Protein AF-A0A843GWE0-F1 (afdb_monomer)

Structure (mmCIF, N/CA/C/O backbone):
data_AF-A0A843GWE0-F1
#
_entry.id   AF-A0A843GWE0-F1
#
loop_
_atom_site.group_PDB
_atom_site.id
_atom_site.type_symbol
_atom_site.label_atom_id
_atom_site.label_alt_id
_atom_site.label_comp_id
_atom_site.label_asym_id
_atom_site.label_entity_id
_atom_site.label_seq_id
_atom_site.pdbx_PDB_ins_code
_atom_site.Cartn_x
_atom_site.Cartn_y
_atom_site.Cartn_z
_atom_site.occupancy
_atom_site.B_iso_or_equiv
_atom_site.auth_seq_id
_atom_site.auth_comp_id
_atom_site.auth_asym_id
_atom_site.auth_atom_id
_atom_site.pdbx_PDB_model_num
ATOM 1 N N . MET A 1 1 ? -10.998 24.737 79.447 1.00 37.94 1 MET A N 1
ATOM 2 C CA . MET A 1 1 ? -11.574 25.579 78.377 1.00 37.94 1 MET A CA 1
ATOM 3 C C . MET A 1 1 ? -10.414 26.400 77.833 1.00 37.94 1 MET A C 1
ATOM 5 O O . MET A 1 1 ? -9.914 27.236 78.569 1.00 37.94 1 MET A O 1
ATOM 9 N N . ALA A 1 2 ? -9.701 25.815 76.865 1.00 38.97 2 ALA A N 1
ATOM 10 C CA . ALA A 1 2 ? -9.775 26.125 75.422 1.00 38.97 2 ALA A CA 1
ATOM 11 C C . ALA A 1 2 ? -8.934 27.386 75.132 1.00 38.97 2 ALA A C 1
ATOM 13 O O . ALA A 1 2 ? -9.334 28.477 75.513 1.00 38.97 2 ALA A O 1
ATOM 14 N N . GLU A 1 3 ? -7.631 27.245 74.868 1.00 42.44 3 GLU A N 1
ATOM 15 C CA . GLU A 1 3 ? -6.994 26.995 73.554 1.00 42.44 3 GLU A CA 1
ATOM 16 C C . GLU A 1 3 ? -7.332 28.050 72.496 1.00 42.44 3 GLU A C 1
ATOM 18 O O . GLU A 1 3 ? -8.392 28.006 71.889 1.00 42.44 3 GLU A O 1
ATOM 23 N N . GLU A 1 4 ? -6.369 28.934 72.230 1.00 41.94 4 GLU A N 1
ATOM 24 C CA . GLU A 1 4 ? -6.197 29.570 70.925 1.00 41.94 4 GLU A CA 1
ATOM 25 C C . GLU A 1 4 ? -4.699 29.857 70.723 1.00 41.94 4 GLU A C 1
ATOM 27 O O . GLU A 1 4 ? -4.125 30.788 71.290 1.00 41.94 4 GLU A O 1
ATOM 32 N N . LYS A 1 5 ? -4.031 29.000 69.945 1.00 44.69 5 LYS A N 1
ATOM 33 C CA . LYS A 1 5 ? -2.761 29.319 69.287 1.00 44.69 5 LYS A CA 1
ATOM 34 C C . LYS A 1 5 ? -2.986 29.203 67.787 1.00 44.69 5 LYS A C 1
ATOM 36 O O . LYS A 1 5 ? -3.257 28.127 67.269 1.00 44.69 5 LYS A O 1
ATOM 41 N N . LEU A 1 6 ? -2.873 30.350 67.134 1.00 42.69 6 LEU A N 1
ATOM 42 C CA . LEU A 1 6 ? -2.847 30.548 65.695 1.00 42.69 6 LEU A CA 1
ATOM 43 C C . LEU A 1 6 ? -1.594 29.857 65.119 1.00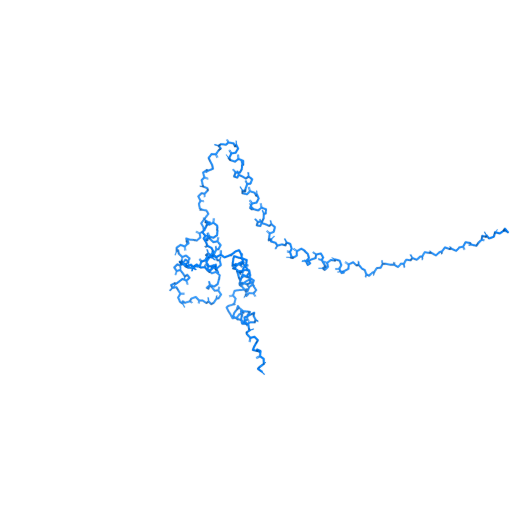 42.69 6 LEU A C 1
ATOM 45 O O . LEU A 1 6 ? -0.482 30.243 65.477 1.00 42.69 6 LEU A O 1
ATOM 49 N N . ASN A 1 7 ? -1.750 28.861 64.243 1.00 35.78 7 ASN A N 1
ATOM 50 C CA . ASN A 1 7 ? -0.673 28.410 63.358 1.00 35.78 7 ASN A CA 1
ATOM 51 C C . ASN A 1 7 ? -1.190 28.404 61.918 1.00 35.78 7 ASN A C 1
ATOM 53 O O . ASN A 1 7 ? -2.161 27.724 61.594 1.00 35.78 7 ASN A O 1
ATOM 57 N N . ASN A 1 8 ? -0.557 29.230 61.093 1.00 45.34 8 ASN A N 1
ATOM 58 C CA . ASN A 1 8 ? -0.835 29.407 59.680 1.00 45.34 8 ASN A CA 1
ATOM 59 C C . ASN A 1 8 ? 0.239 28.626 58.916 1.00 45.34 8 ASN A C 1
ATOM 61 O O . ASN A 1 8 ? 1.355 29.115 58.762 1.00 45.34 8 ASN A O 1
ATOM 65 N N . GLU A 1 9 ? -0.083 27.415 58.472 1.00 40.09 9 GLU A N 1
ATOM 66 C CA . GLU A 1 9 ? 0.765 26.634 57.570 1.00 40.09 9 GLU A CA 1
ATOM 67 C C . GLU A 1 9 ? 0.143 26.655 56.172 1.00 40.09 9 GLU A C 1
ATOM 69 O O . GLU A 1 9 ? -0.818 25.949 55.877 1.00 40.09 9 GLU A O 1
ATOM 74 N N . GLN A 1 10 ? 0.696 27.508 55.305 1.00 38.59 10 GLN A N 1
ATOM 75 C CA . GLN A 1 10 ? 0.576 27.355 53.860 1.00 38.59 10 GLN A CA 1
ATOM 76 C C . GLN A 1 10 ? 1.543 26.255 53.421 1.00 38.59 10 GLN A C 1
ATOM 78 O O . GLN A 1 10 ? 2.754 26.467 53.379 1.00 38.59 10 GLN A O 1
ATOM 83 N N . THR A 1 11 ? 1.009 25.096 53.059 1.00 34.28 11 THR A N 1
ATOM 84 C CA . THR A 1 11 ? 1.712 24.119 52.231 1.00 34.28 11 THR A CA 1
ATOM 85 C C . THR A 1 11 ? 1.524 24.510 50.765 1.00 34.28 11 THR A C 1
ATOM 87 O O . THR A 1 11 ? 0.425 24.454 50.216 1.00 34.28 11 THR A O 1
ATOM 90 N N . VAL A 1 12 ? 2.605 24.963 50.130 1.00 40.38 12 VAL A N 1
ATOM 91 C CA . VAL A 1 12 ? 2.716 25.057 48.671 1.00 40.38 12 VAL A CA 1
ATOM 92 C C . VAL A 1 12 ? 3.615 23.912 48.249 1.00 40.38 12 VAL A C 1
ATOM 94 O O . VAL A 1 12 ? 4.826 23.983 48.428 1.00 40.38 12 VAL A O 1
ATOM 97 N N . ASP A 1 13 ? 3.012 22.859 47.716 1.00 41.34 13 ASP A N 1
ATOM 98 C CA . ASP A 1 13 ? 3.728 21.800 47.019 1.00 41.34 13 ASP A CA 1
ATOM 99 C C . ASP A 1 13 ? 2.834 21.341 45.866 1.00 41.34 13 ASP A C 1
ATOM 101 O O . ASP A 1 13 ? 1.742 20.829 46.106 1.00 41.34 13 ASP A O 1
ATOM 105 N N . ASN A 1 14 ? 3.222 21.677 44.631 1.00 40.72 14 ASN A N 1
ATOM 106 C CA . ASN A 1 14 ? 2.756 21.055 43.386 1.00 40.72 14 ASN A CA 1
ATOM 107 C C . ASN A 1 14 ? 3.352 21.782 42.176 1.00 40.72 14 ASN A C 1
ATOM 109 O O . ASN A 1 14 ? 2.785 22.741 41.650 1.00 40.72 14 ASN A O 1
ATOM 113 N N . SER A 1 15 ? 4.488 21.295 41.692 1.00 44.41 15 SER A N 1
ATOM 114 C CA . SER A 1 15 ? 4.978 21.635 40.354 1.00 44.41 15 SER A CA 1
ATOM 115 C C . SER A 1 15 ? 5.912 20.550 39.831 1.00 44.41 15 SER A C 1
ATOM 117 O O . SER A 1 15 ? 7.098 20.768 39.592 1.00 44.41 15 SER A O 1
ATOM 119 N N . THR A 1 16 ? 5.384 19.338 39.652 1.00 44.84 16 THR A N 1
ATOM 120 C CA . THR A 1 16 ? 6.067 18.298 38.863 1.00 44.84 16 THR A CA 1
ATOM 121 C C . THR A 1 16 ? 5.088 17.266 38.302 1.00 44.84 16 THR A C 1
ATOM 123 O O . THR A 1 16 ? 5.335 16.075 38.394 1.00 44.84 16 THR A O 1
ATOM 126 N N . ASP A 1 17 ? 3.962 17.698 37.724 1.00 47.03 17 ASP A N 1
ATOM 127 C CA . ASP A 1 17 ? 3.018 16.740 37.119 1.00 47.03 17 ASP A CA 1
ATOM 128 C C . ASP A 1 17 ? 2.207 17.330 35.958 1.00 47.03 17 ASP A C 1
ATOM 130 O O . ASP A 1 17 ? 0.986 17.282 35.911 1.00 47.03 17 ASP A O 1
ATOM 134 N N . THR A 1 18 ? 2.886 18.005 35.030 1.00 49.66 18 THR A N 1
ATOM 135 C CA . THR A 1 18 ? 2.233 18.531 33.813 1.00 49.66 18 THR A CA 1
ATOM 136 C C . THR A 1 18 ? 2.894 18.013 32.540 1.00 49.66 18 THR A C 1
ATOM 138 O O . THR A 1 18 ? 2.261 17.981 31.496 1.00 49.66 18 THR A O 1
ATOM 141 N N . SER A 1 19 ? 4.154 17.563 32.591 1.00 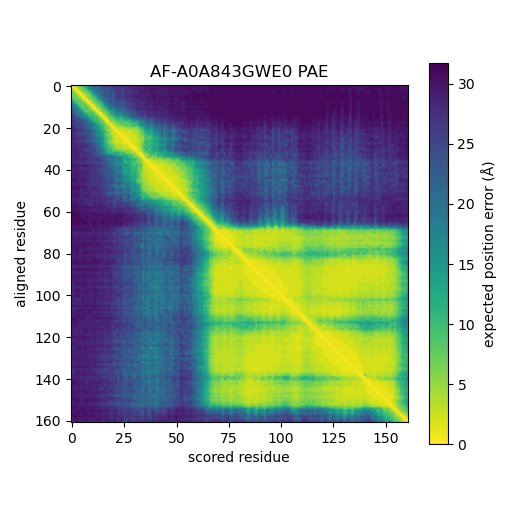47.22 19 SER A N 1
ATOM 142 C CA . SER A 1 19 ? 4.866 17.063 31.405 1.00 47.22 19 SER A CA 1
ATOM 143 C C . SER A 1 19 ? 4.458 15.645 30.997 1.00 47.22 19 SER A C 1
ATOM 145 O O . SER A 1 19 ? 4.482 15.338 29.807 1.00 47.22 19 SER A O 1
ATOM 147 N N . LEU A 1 20 ? 4.065 14.796 31.953 1.00 52.84 20 LEU A N 1
ATOM 148 C CA . LEU A 1 20 ? 3.590 13.434 31.688 1.00 52.84 20 LEU A CA 1
ATOM 149 C C . LEU A 1 20 ? 2.230 13.441 30.975 1.00 52.84 20 LEU A C 1
ATOM 151 O O . LEU A 1 20 ? 2.041 12.700 30.012 1.00 52.84 20 LEU A O 1
ATOM 155 N N . ASP A 1 21 ? 1.353 14.367 31.356 1.00 54.56 21 ASP A N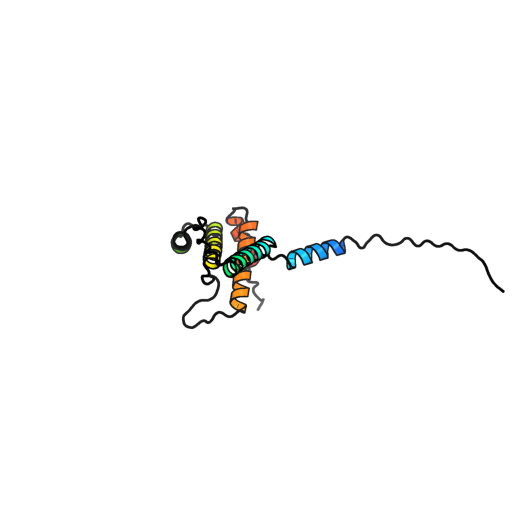 1
ATOM 156 C CA . ASP A 1 21 ? -0.002 14.509 30.813 1.00 54.56 21 ASP A CA 1
ATOM 157 C C . ASP A 1 21 ? 0.008 14.926 29.325 1.00 54.56 21 ASP A C 1
ATOM 159 O O . ASP A 1 21 ? -0.719 14.384 28.493 1.00 54.56 21 ASP A O 1
ATOM 163 N N . TYR A 1 22 ? 0.932 15.812 28.924 1.00 60.22 22 TYR A N 1
ATOM 164 C CA . TYR A 1 22 ? 1.091 16.181 27.509 1.00 60.22 22 TYR A CA 1
ATOM 165 C C . TYR A 1 22 ? 1.622 15.034 26.644 1.00 60.22 22 TYR A C 1
ATOM 167 O O . TYR A 1 22 ? 1.263 14.930 25.470 1.00 60.22 22 TYR A O 1
ATOM 175 N N . ILE A 1 23 ? 2.476 14.168 27.194 1.00 65.12 23 ILE A N 1
ATOM 176 C CA . ILE A 1 23 ? 3.018 13.020 26.457 1.00 65.12 23 ILE A CA 1
ATOM 177 C C . ILE A 1 23 ? 1.915 11.980 26.230 1.00 65.12 23 ILE A C 1
ATOM 179 O O . ILE A 1 23 ? 1.796 11.448 25.123 1.00 65.12 23 ILE A O 1
ATOM 183 N N . GLU A 1 24 ? 1.071 11.736 27.231 1.00 66.12 24 GLU A N 1
ATOM 184 C CA . GLU A 1 24 ? -0.103 10.866 27.103 1.00 66.12 24 GLU A CA 1
ATOM 185 C C . GLU A 1 24 ? -1.166 11.462 26.167 1.00 66.12 24 GLU A C 1
ATOM 187 O O . GLU A 1 24 ? -1.727 10.742 25.336 1.00 66.12 24 GLU A O 1
ATOM 192 N N . ALA A 1 25 ? -1.360 12.784 26.183 1.00 59.41 25 ALA A N 1
ATOM 193 C CA . ALA A 1 25 ? -2.222 13.493 25.235 1.00 59.41 25 ALA A CA 1
ATOM 194 C C . ALA A 1 25 ? -1.721 13.385 23.780 1.00 59.41 25 ALA A C 1
ATOM 196 O O . ALA A 1 25 ? -2.501 13.158 22.858 1.00 59.41 25 ALA A O 1
ATOM 197 N N . ILE A 1 26 ? -0.408 13.491 23.543 1.00 59.59 26 ILE A N 1
ATOM 198 C CA . ILE A 1 26 ? 0.179 13.317 22.202 1.00 59.59 26 ILE A CA 1
ATOM 199 C C . ILE A 1 26 ? 0.041 11.864 21.727 1.00 59.59 26 ILE A C 1
ATOM 201 O O . ILE A 1 26 ? -0.176 11.615 20.539 1.00 59.59 26 ILE A O 1
ATOM 205 N N . LYS A 1 27 ? 0.150 10.895 22.640 1.00 59.44 27 LYS A N 1
ATOM 206 C CA . LYS A 1 27 ? 0.026 9.467 22.326 1.00 59.44 27 LYS A CA 1
ATOM 207 C C . LYS A 1 27 ? -1.417 9.085 21.988 1.00 59.44 27 LYS A C 1
ATOM 209 O O . LYS A 1 27 ? -1.650 8.442 20.969 1.00 59.44 27 LYS A O 1
ATOM 214 N N . THR A 1 28 ? -2.379 9.590 22.757 1.00 60.97 28 THR A N 1
ATOM 215 C CA . THR A 1 28 ? -3.816 9.434 22.479 1.00 60.97 28 THR A CA 1
ATOM 216 C C . THR A 1 28 ? -4.243 10.160 21.203 1.00 60.97 28 THR A C 1
ATOM 218 O O . THR A 1 28 ? -5.035 9.616 20.433 1.00 60.97 28 THR A O 1
ATOM 221 N N . LEU A 1 29 ? -3.668 11.331 20.901 1.00 56.69 29 LEU A N 1
ATOM 222 C CA . LEU A 1 29 ? -3.847 12.002 19.608 1.00 56.69 29 LEU A CA 1
ATOM 223 C C . LEU A 1 29 ? -3.315 11.146 18.453 1.00 56.69 29 LEU A C 1
ATOM 225 O O . LEU A 1 29 ? -4.031 10.943 17.478 1.00 56.69 29 LEU A O 1
ATOM 229 N N . LYS A 1 30 ? -2.106 10.582 18.553 1.00 57.12 30 LYS A N 1
ATOM 230 C CA . LYS A 1 30 ? -1.551 9.699 17.509 1.00 57.12 30 LYS A CA 1
ATOM 231 C C . LYS A 1 30 ? -2.372 8.422 17.302 1.00 57.12 30 LYS A C 1
ATOM 233 O O . LYS A 1 30 ? -2.537 8.000 16.165 1.00 57.12 30 LYS A O 1
ATOM 238 N N . GLU A 1 31 ? -2.912 7.834 18.367 1.00 55.31 31 GLU A N 1
ATOM 239 C CA . GLU A 1 31 ? -3.708 6.597 18.311 1.00 55.31 31 GLU A CA 1
ATOM 240 C C . GLU A 1 31 ? -5.147 6.815 17.801 1.00 55.31 31 GLU A C 1
ATOM 242 O O . GLU A 1 31 ? -5.750 5.892 17.258 1.00 55.31 31 GLU A O 1
ATOM 247 N N . THR A 1 32 ? -5.694 8.032 17.920 1.00 55.69 32 THR A N 1
ATOM 248 C CA . THR A 1 32 ? -7.025 8.399 17.387 1.00 55.69 32 THR A CA 1
ATOM 249 C C . THR A 1 32 ? -6.982 9.065 16.011 1.00 55.69 32 THR A C 1
ATOM 251 O O . THR A 1 32 ? -8.029 9.278 15.396 1.00 55.69 32 THR A O 1
ATOM 254 N N . THR A 1 33 ? -5.789 9.366 15.493 1.00 49.31 33 THR A N 1
ATOM 255 C CA . THR A 1 33 ? -5.616 9.990 14.178 1.00 49.31 33 THR A CA 1
ATOM 256 C C . THR A 1 33 ? -5.587 8.922 13.085 1.00 49.31 33 THR A C 1
ATOM 258 O O . THR A 1 33 ? -4.551 8.616 12.507 1.00 49.31 33 THR A O 1
ATOM 261 N N . VAL A 1 34 ? -6.762 8.412 12.717 1.00 52.59 34 VAL A N 1
ATOM 262 C CA . VAL A 1 34 ? -7.051 8.381 11.275 1.00 52.59 34 VAL A CA 1
ATOM 263 C C . VAL A 1 34 ? -7.045 9.849 10.872 1.00 52.59 34 VAL A C 1
ATOM 265 O O . VAL A 1 34 ? -7.698 10.628 11.569 1.00 52.59 34 VAL A O 1
ATOM 268 N N . GLU A 1 35 ? -6.265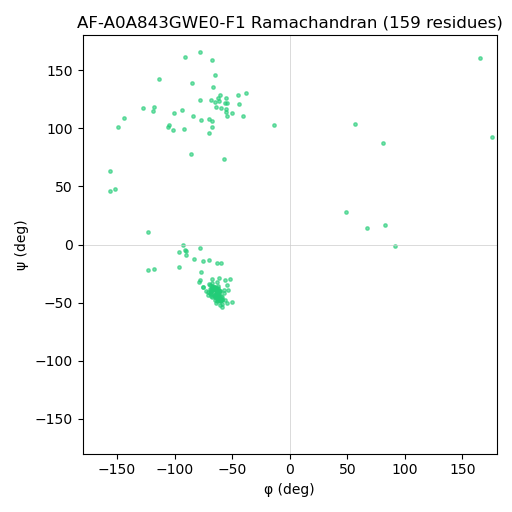 10.256 9.861 1.00 59.56 35 GLU A N 1
ATOM 269 C CA . GLU A 1 35 ? -6.158 11.666 9.463 1.00 59.56 35 GLU A CA 1
ATOM 270 C C . GLU A 1 35 ? -7.541 12.314 9.520 1.00 59.56 35 GLU A C 1
ATOM 272 O O . GLU A 1 35 ? -8.429 11.974 8.741 1.00 59.56 35 GLU A O 1
ATOM 277 N N . LYS A 1 36 ? -7.755 13.218 10.480 1.00 56.44 36 LYS A N 1
ATOM 278 C CA . LYS A 1 36 ? -9.059 13.855 10.704 1.00 56.44 36 LYS A CA 1
ATOM 279 C C . LYS A 1 36 ? -9.615 14.455 9.403 1.00 56.44 36 LYS A C 1
ATOM 281 O O . LYS A 1 36 ? -10.817 14.427 9.167 1.00 56.44 36 LYS A O 1
ATOM 286 N N . SER A 1 37 ? -8.702 14.870 8.522 1.00 58.34 37 SER A N 1
ATOM 287 C CA . SER A 1 37 ? -8.927 15.245 7.125 1.00 58.34 37 SER A CA 1
ATOM 288 C C . SER A 1 37 ? -9.719 14.209 6.309 1.00 58.34 37 SER A C 1
ATOM 290 O O . SER A 1 37 ? -10.711 14.560 5.670 1.00 58.34 37 SER A O 1
ATOM 292 N N . ALA A 1 38 ? -9.341 12.928 6.349 1.00 54.19 38 ALA A N 1
ATOM 293 C CA . ALA A 1 38 ? -10.008 11.854 5.616 1.00 54.19 38 ALA A CA 1
ATOM 294 C C . ALA A 1 38 ? -11.423 11.581 6.154 1.00 54.19 38 ALA A C 1
ATOM 296 O O . ALA A 1 38 ? -12.363 11.411 5.376 1.00 54.19 38 ALA A O 1
ATOM 297 N N . TYR A 1 39 ? -11.603 11.612 7.479 1.00 60.34 39 TYR A N 1
ATOM 298 C CA . TYR A 1 39 ? -12.918 11.449 8.106 1.00 60.34 39 TYR A CA 1
ATOM 299 C C . TYR A 1 39 ? -13.854 12.633 7.816 1.00 60.34 39 TYR A C 1
ATOM 301 O O . TYR A 1 39 ? -15.017 12.438 7.453 1.00 60.34 39 TYR A O 1
ATOM 309 N N . ASP A 1 40 ? -13.349 13.863 7.930 1.00 65.19 40 ASP A N 1
ATOM 310 C CA . ASP A 1 40 ? -14.120 15.075 7.652 1.00 65.19 40 ASP A CA 1
ATOM 311 C C . ASP A 1 40 ? -14.505 15.164 6.165 1.00 65.19 40 ASP A C 1
ATOM 313 O O . ASP A 1 40 ? -15.640 15.535 5.848 1.00 65.19 40 ASP A O 1
ATOM 317 N N . SER A 1 41 ? -13.619 14.732 5.260 1.00 67.06 41 SER A N 1
ATOM 318 C CA . SER A 1 41 ? -13.902 14.631 3.820 1.00 67.06 41 SER A CA 1
ATOM 319 C C . SER A 1 41 ? -15.017 13.622 3.531 1.00 67.06 41 SER A C 1
ATOM 321 O O . SER A 1 41 ? -16.004 13.958 2.874 1.00 67.06 41 SER A O 1
ATOM 323 N N . LEU A 1 42 ? -14.931 12.418 4.108 1.00 70.44 42 LEU A N 1
ATOM 324 C CA . LEU A 1 42 ? -15.950 11.377 3.947 1.00 70.44 42 LEU A CA 1
ATOM 325 C C . LEU A 1 42 ? -17.315 11.818 4.501 1.00 70.44 42 LEU A C 1
ATOM 327 O O . LEU A 1 42 ? -18.370 11.537 3.927 1.00 70.44 42 LEU A O 1
ATOM 331 N N . ARG A 1 43 ? -17.324 12.547 5.621 1.00 71.38 43 ARG A N 1
ATOM 332 C CA . ARG A 1 43 ? -18.552 13.097 6.208 1.00 71.38 43 ARG A CA 1
ATOM 333 C C . ARG A 1 43 ? -19.162 14.195 5.335 1.00 71.38 43 ARG A C 1
ATOM 335 O O . ARG A 1 43 ? -20.388 14.266 5.225 1.00 71.38 43 ARG A O 1
ATOM 342 N N . ALA A 1 44 ? -18.334 15.042 4.726 1.00 72.56 44 ALA A N 1
ATOM 343 C CA . ALA A 1 44 ? -18.785 16.090 3.816 1.00 72.56 44 ALA A CA 1
ATOM 344 C C . ALA A 1 44 ? -19.413 15.504 2.541 1.00 72.56 44 ALA A C 1
ATOM 346 O O . ALA A 1 44 ? -20.494 15.941 2.139 1.00 72.56 44 ALA A O 1
ATOM 347 N N . GLU A 1 45 ? -18.799 14.473 1.959 1.00 66.38 45 GLU A N 1
ATOM 348 C CA . GLU A 1 45 ? -19.339 13.766 0.793 1.00 66.38 45 GLU A CA 1
ATOM 349 C C . GLU A 1 45 ? -20.665 13.067 1.110 1.00 66.38 45 GLU A C 1
ATOM 351 O O . GLU A 1 45 ? -21.648 13.262 0.393 1.00 66.38 45 GLU A O 1
ATOM 356 N N . ASN A 1 46 ? -20.754 12.357 2.239 1.00 70.19 46 ASN A N 1
ATOM 357 C CA . ASN A 1 46 ? -22.000 11.720 2.675 1.00 70.19 46 ASN A CA 1
ATOM 358 C C . ASN A 1 46 ? -23.127 12.734 2.915 1.00 70.19 46 ASN A C 1
ATOM 360 O O . ASN A 1 46 ? -24.273 12.499 2.533 1.00 70.19 46 ASN A O 1
ATOM 364 N N . LYS A 1 47 ? -22.815 13.892 3.511 1.00 74.25 47 LYS A N 1
ATOM 365 C CA . LYS A 1 47 ? -23.798 14.965 3.712 1.00 74.25 47 LYS A CA 1
ATOM 366 C C . LYS A 1 47 ? -24.306 15.518 2.379 1.00 74.25 47 LYS A C 1
ATOM 368 O O . LYS A 1 47 ? -25.505 15.754 2.250 1.00 74.25 47 LYS A O 1
ATOM 373 N N . LYS A 1 48 ? -23.418 15.697 1.399 1.00 69.38 48 LYS A N 1
ATOM 374 C CA . LYS A 1 48 ? -23.767 16.170 0.054 1.00 69.38 48 LYS A CA 1
ATOM 375 C C . LYS A 1 48 ? -24.662 15.163 -0.678 1.00 69.38 48 L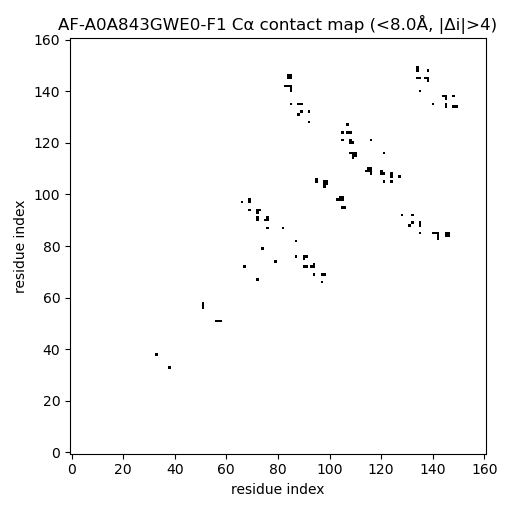YS A C 1
ATOM 377 O O . LYS A 1 48 ? -25.695 15.553 -1.206 1.00 69.38 48 LYS A O 1
ATOM 382 N N . LEU A 1 49 ? -24.326 13.873 -0.623 1.00 66.38 49 LEU A N 1
ATOM 383 C CA . LEU A 1 49 ? -25.129 12.795 -1.213 1.00 66.38 49 LEU A CA 1
ATOM 384 C C . LEU A 1 49 ? -26.532 12.708 -0.597 1.00 66.38 49 LEU A C 1
ATOM 386 O O . LEU A 1 49 ? -27.523 12.608 -1.319 1.00 66.38 49 LEU A O 1
ATOM 390 N N . LEU A 1 50 ? -26.630 12.803 0.732 1.00 68.62 50 LEU A N 1
ATOM 391 C CA . LEU A 1 50 ? -27.913 12.806 1.437 1.00 68.62 50 LEU A CA 1
ATOM 392 C C . LEU A 1 50 ? -28.760 14.035 1.091 1.00 68.62 50 LEU A C 1
ATOM 394 O O . LEU A 1 50 ? -29.968 13.910 0.913 1.00 68.62 50 LEU A O 1
ATOM 398 N N . GLN A 1 51 ? -28.146 15.212 0.960 1.00 66.50 51 GLN A N 1
ATOM 399 C CA . GLN A 1 51 ? -28.856 16.422 0.541 1.00 66.50 51 GLN A CA 1
ATOM 400 C C . GLN A 1 51 ? -29.404 16.297 -0.883 1.00 66.50 51 GLN A C 1
ATOM 402 O O . GLN A 1 51 ? -30.542 16.687 -1.124 1.00 66.50 51 GLN A O 1
ATOM 407 N N . SER A 1 52 ? -28.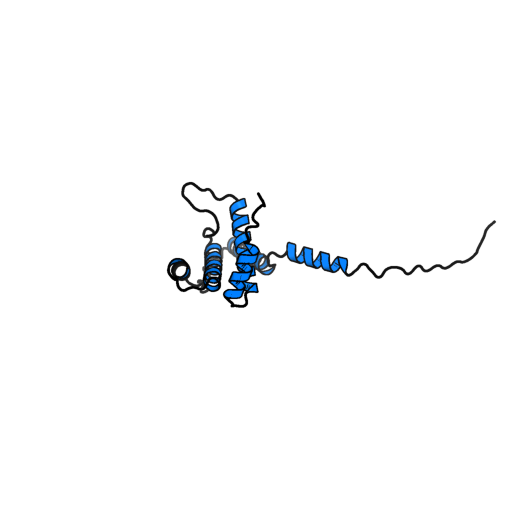657 15.691 -1.802 1.00 60.28 52 SER A N 1
ATOM 408 C CA . SER A 1 52 ? -29.132 15.452 -3.167 1.00 60.28 52 SER A CA 1
ATOM 409 C C . SER A 1 52 ? -30.228 14.385 -3.246 1.00 60.28 52 SER A C 1
ATOM 411 O O . SER A 1 52 ? -31.162 14.540 -4.027 1.00 60.28 52 SER A O 1
ATOM 413 N N . LEU A 1 53 ? -30.186 13.358 -2.386 1.00 61.12 53 LEU A N 1
ATOM 414 C CA . LEU A 1 53 ? -31.275 12.382 -2.233 1.00 61.12 53 LEU A CA 1
ATOM 415 C C . LEU A 1 53 ? -32.567 13.024 -1.712 1.00 61.12 53 LEU A C 1
ATOM 417 O O . LEU A 1 53 ? -33.651 12.694 -2.184 1.00 61.12 53 LEU A O 1
ATOM 421 N N . VAL A 1 54 ? -32.456 13.936 -0.742 1.00 68.44 54 VAL A N 1
ATOM 422 C CA . VAL A 1 54 ? -33.609 14.617 -0.130 1.00 68.44 54 VAL A CA 1
ATOM 423 C C . VAL A 1 54 ? -34.187 15.698 -1.049 1.00 68.44 54 VAL A C 1
ATOM 425 O O . VAL A 1 54 ? -35.404 15.853 -1.109 1.00 68.44 54 VAL A O 1
ATOM 428 N N . ASN A 1 55 ? -33.339 16.416 -1.790 1.00 73.75 55 ASN A N 1
ATOM 429 C CA . ASN A 1 55 ? -33.756 17.526 -2.651 1.00 73.75 55 ASN A CA 1
ATOM 430 C C . ASN A 1 55 ? -34.084 17.101 -4.095 1.00 73.75 55 ASN A C 1
ATOM 432 O O . ASN A 1 55 ? -34.531 17.931 -4.881 1.00 73.75 55 ASN A O 1
ATOM 436 N N . GLY A 1 56 ? -33.871 15.829 -4.458 1.00 52.84 56 GLY A N 1
ATOM 437 C CA . GLY A 1 56 ? -34.140 15.310 -5.806 1.00 52.84 56 GLY A CA 1
ATOM 438 C C . GLY A 1 56 ? -33.227 15.884 -6.897 1.00 52.84 56 GLY A C 1
ATOM 439 O O . GLY A 1 56 ? -33.519 15.745 -8.084 1.00 52.84 56 GLY A O 1
ATOM 440 N N . GLU A 1 57 ? -32.129 16.536 -6.514 1.00 55.75 57 GLU A N 1
ATOM 441 C CA . GLU A 1 57 ? -31.164 17.106 -7.448 1.00 55.75 57 GLU A CA 1
ATOM 442 C C . GLU A 1 57 ? -30.274 15.995 -8.011 1.00 55.75 57 GLU A C 1
ATOM 444 O O . GLU A 1 57 ? -29.619 15.254 -7.275 1.00 55.75 57 GLU A O 1
ATOM 449 N N . THR A 1 58 ? -30.235 15.885 -9.339 1.00 49.84 58 THR A N 1
ATOM 450 C CA . THR A 1 58 ? -29.291 14.995 -10.016 1.00 49.84 58 THR A CA 1
ATOM 451 C C . THR A 1 58 ? -27.901 15.595 -9.855 1.00 49.84 58 THR A C 1
ATOM 453 O O . THR A 1 58 ? -27.590 16.620 -10.458 1.00 49.84 58 THR A O 1
ATOM 456 N N . ILE A 1 59 ? -27.066 14.979 -9.019 1.00 53.41 59 ILE A N 1
ATOM 457 C CA . ILE A 1 59 ? -25.644 15.307 -8.988 1.00 53.41 59 ILE A CA 1
ATOM 458 C C . ILE A 1 59 ? -25.088 14.836 -10.327 1.00 53.41 59 ILE A C 1
ATOM 460 O O . ILE A 1 59 ? -24.964 13.631 -10.552 1.00 53.41 59 ILE A O 1
ATOM 464 N N . GLU A 1 60 ? -24.781 15.763 -11.232 1.00 53.41 60 GLU A N 1
ATOM 465 C CA . GLU A 1 60 ? -23.932 15.416 -12.365 1.00 53.41 60 GLU A CA 1
ATOM 466 C C . GLU A 1 60 ? -22.641 14.819 -11.794 1.00 53.41 60 GLU A C 1
ATOM 468 O O . GLU A 1 60 ? -22.033 15.442 -10.911 1.00 53.41 60 GLU A O 1
ATOM 473 N N . PRO A 1 61 ? -22.235 13.607 -12.221 1.00 50.03 61 PRO A N 1
ATOM 474 C CA . PRO A 1 61 ? -21.004 13.010 -11.738 1.00 50.03 61 PRO A CA 1
ATOM 475 C C . PRO A 1 61 ? -19.906 14.019 -12.027 1.00 50.03 61 PRO A C 1
ATOM 477 O O . PRO A 1 61 ? -19.686 14.375 -13.186 1.00 50.03 61 PRO A O 1
ATOM 480 N N . GLN A 1 62 ? -19.267 14.542 -10.976 1.00 50.62 62 GLN A N 1
ATOM 481 C CA . GLN A 1 62 ? -18.142 15.437 -11.176 1.00 50.62 62 GLN A CA 1
ATOM 482 C C . GLN A 1 62 ? -17.152 14.688 -12.052 1.00 50.62 62 GLN A C 1
ATOM 484 O O . GLN A 1 62 ? -16.642 13.634 -11.666 1.00 50.62 62 GLN A O 1
ATOM 489 N N . ASN A 1 63 ? -16.977 15.205 -13.268 1.00 44.97 63 ASN A N 1
ATOM 490 C CA . ASN A 1 63 ? -16.012 14.707 -14.222 1.00 44.97 63 ASN A CA 1
ATOM 491 C C . ASN A 1 63 ? -14.715 14.454 -13.471 1.00 44.97 63 ASN A C 1
ATOM 493 O O . ASN A 1 63 ? -14.195 15.374 -12.837 1.00 44.97 63 ASN A O 1
ATOM 497 N N . LYS A 1 64 ? -14.279 13.187 -13.530 1.00 48.91 64 LYS A N 1
ATOM 498 C CA . LYS A 1 64 ? -12.978 12.671 -13.110 1.00 48.91 64 LYS A CA 1
ATOM 499 C C . LYS A 1 64 ? -12.002 13.821 -12.887 1.00 48.91 64 LYS A C 1
ATOM 501 O O . LYS A 1 64 ? -11.434 14.351 -13.843 1.00 48.91 64 LYS A O 1
ATOM 506 N N . VAL A 1 65 ? -11.762 14.157 -11.617 1.00 44.62 65 VAL A N 1
ATOM 507 C CA . VAL A 1 65 ? -10.432 14.636 -11.237 1.00 44.62 65 VAL A CA 1
ATOM 508 C C . VAL A 1 65 ? -9.479 13.665 -11.916 1.00 44.62 65 VAL A C 1
ATOM 510 O O . VAL A 1 65 ? -9.730 12.461 -11.846 1.00 44.62 65 VAL A O 1
ATOM 513 N N . LEU A 1 66 ? -8.498 14.181 -12.652 1.00 45.75 66 LEU A N 1
ATOM 514 C CA . LEU A 1 66 ? -7.467 13.414 -13.346 1.00 45.75 66 LEU A CA 1
ATOM 515 C C . LEU A 1 66 ? -6.719 12.535 -12.326 1.00 45.75 66 LEU A C 1
ATOM 517 O O . LEU A 1 66 ? -5.600 12.833 -11.931 1.00 45.75 66 LEU A O 1
ATOM 521 N N . SER A 1 67 ? -7.354 11.466 -11.847 1.00 54.81 67 SER A N 1
ATOM 522 C CA . SER A 1 67 ? -6.670 10.314 -11.311 1.00 54.81 67 SER A CA 1
ATOM 523 C C . SER A 1 67 ? -5.871 9.813 -12.493 1.00 54.81 67 SER A C 1
ATOM 525 O O . SER A 1 67 ? -6.461 9.583 -13.556 1.00 54.81 67 SER A O 1
ATOM 527 N N . GLU A 1 68 ? -4.557 9.701 -12.339 1.00 62.78 68 GLU A N 1
ATOM 528 C CA . GLU A 1 68 ? -3.737 8.954 -13.285 1.00 62.78 68 GLU A CA 1
ATOM 529 C C . GLU A 1 68 ? -4.514 7.710 -13.725 1.00 62.78 68 GLU A C 1
ATOM 531 O O . GLU A 1 68 ? -5.135 7.030 -12.898 1.00 62.78 68 GLU A O 1
ATOM 536 N N . ASP A 1 69 ? -4.595 7.494 -15.037 1.00 82.75 69 ASP A N 1
ATOM 537 C CA . ASP A 1 69 ? -5.436 6.438 -15.578 1.00 82.75 69 ASP A CA 1
ATOM 538 C C . ASP A 1 69 ? -5.019 5.107 -14.941 1.00 82.75 69 ASP A C 1
ATOM 540 O O . ASP A 1 69 ? -3.854 4.713 -15.021 1.00 82.75 69 ASP A O 1
ATOM 544 N N . ILE A 1 70 ? -5.960 4.435 -14.274 1.00 85.88 70 ILE A N 1
ATOM 545 C CA . ILE A 1 70 ? -5.705 3.204 -13.514 1.00 85.88 70 ILE A CA 1
ATOM 546 C C . ILE A 1 70 ? -5.031 2.166 -14.414 1.00 85.88 70 ILE A C 1
ATOM 548 O O . ILE A 1 70 ? -4.155 1.430 -13.960 1.00 85.88 70 ILE A O 1
ATOM 552 N N . ASP A 1 71 ? -5.386 2.138 -15.699 1.00 87.06 71 ASP A N 1
ATOM 553 C CA . ASP A 1 71 ? -4.780 1.224 -16.661 1.00 87.06 71 ASP A CA 1
ATOM 554 C C . ASP A 1 71 ? -3.319 1.584 -16.962 1.00 87.06 71 ASP A C 1
ATOM 556 O O . ASP A 1 71 ? -2.486 0.690 -17.115 1.00 87.06 71 ASP A O 1
ATOM 560 N N . THR A 1 72 ? -2.964 2.872 -16.983 1.00 87.50 72 THR A N 1
ATOM 561 C CA . THR A 1 72 ? -1.560 3.306 -17.084 1.00 87.50 72 THR A CA 1
ATOM 562 C C . THR A 1 72 ? -0.760 2.971 -15.831 1.00 87.50 72 THR A C 1
ATOM 564 O O . THR A 1 72 ? 0.359 2.474 -15.955 1.00 87.50 72 THR A O 1
ATOM 567 N N . LEU A 1 73 ? -1.341 3.154 -14.640 1.00 87.62 73 LEU A N 1
ATOM 568 C CA . LEU A 1 73 ? -0.708 2.789 -13.372 1.00 87.62 73 LEU A CA 1
ATOM 569 C C . LEU A 1 73 ? -0.473 1.280 -13.283 1.00 87.62 73 LEU A C 1
ATOM 571 O O . LEU A 1 73 ? 0.624 0.846 -12.943 1.00 87.62 73 LEU A O 1
ATOM 575 N N . ARG A 1 74 ? -1.466 0.472 -13.672 1.00 88.44 74 ARG A N 1
ATOM 576 C CA . ARG A 1 74 ? -1.328 -0.989 -13.761 1.00 88.44 74 ARG A CA 1
ATOM 577 C C . ARG A 1 74 ? -0.228 -1.399 -14.728 1.00 88.44 74 ARG A C 1
ATOM 579 O O . ARG A 1 74 ? 0.598 -2.230 -14.372 1.00 88.44 74 ARG A O 1
ATOM 586 N N . LYS A 1 75 ? -0.200 -0.823 -15.934 1.00 89.44 75 LYS A N 1
ATOM 587 C CA . LYS A 1 75 ? 0.853 -1.116 -16.920 1.00 89.44 75 LYS A CA 1
ATOM 588 C C . LYS A 1 75 ? 2.233 -0.761 -16.380 1.00 89.44 75 LYS A C 1
ATOM 590 O O . LYS A 1 75 ? 3.140 -1.569 -16.507 1.00 89.44 75 LYS A O 1
ATOM 595 N N . ARG A 1 76 ? 2.378 0.400 -15.738 1.00 87.50 76 ARG A N 1
ATOM 596 C CA . ARG A 1 76 ? 3.646 0.820 -15.132 1.00 87.50 76 ARG A CA 1
ATOM 597 C C . ARG A 1 76 ? 4.096 -0.167 -14.055 1.00 87.50 76 ARG A C 1
ATOM 599 O O . ARG A 1 76 ? 5.189 -0.694 -14.150 1.00 87.50 76 ARG A O 1
ATOM 606 N N . VAL A 1 77 ? 3.231 -0.484 -13.093 1.00 88.88 77 VAL A N 1
ATOM 607 C CA . VAL A 1 77 ? 3.567 -1.388 -11.977 1.00 88.88 77 VAL A CA 1
ATOM 608 C C . VAL A 1 77 ? 3.878 -2.816 -12.444 1.00 88.88 77 VAL A C 1
ATOM 610 O O . VAL A 1 77 ? 4.740 -3.464 -11.866 1.00 88.88 77 VAL A O 1
ATOM 613 N N . LEU A 1 78 ? 3.169 -3.327 -13.456 1.00 87.62 78 LEU A N 1
ATOM 614 C CA . LEU A 1 78 ? 3.261 -4.736 -13.862 1.00 87.62 78 LEU A CA 1
ATOM 615 C C . LEU A 1 78 ? 4.227 -5.011 -15.020 1.00 87.62 78 LEU A C 1
ATOM 617 O O . LEU A 1 78 ? 4.544 -6.170 -15.260 1.00 87.62 78 LEU A O 1
ATOM 621 N N . THR A 1 79 ? 4.597 -3.997 -15.806 1.00 87.50 79 THR A N 1
ATOM 622 C CA . THR A 1 79 ? 5.384 -4.177 -17.044 1.00 87.50 79 THR A CA 1
ATOM 623 C C . THR A 1 79 ? 6.737 -3.472 -16.999 1.00 87.50 79 THR A C 1
ATOM 625 O O . THR A 1 79 ? 7.614 -3.815 -17.786 1.00 87.50 79 THR A O 1
ATOM 628 N N . ASP A 1 80 ? 6.913 -2.475 -16.131 1.00 87.25 80 ASP A N 1
ATOM 629 C CA . ASP A 1 80 ? 8.162 -1.723 -16.058 1.00 87.25 80 ASP A CA 1
ATOM 630 C C . ASP A 1 80 ? 9.125 -2.340 -15.033 1.00 87.25 80 ASP A C 1
ATOM 632 O O . ASP A 1 80 ? 9.027 -2.096 -13.831 1.00 87.25 80 ASP A O 1
ATOM 636 N N . ASP A 1 81 ? 10.084 -3.120 -15.530 1.00 82.75 81 ASP A N 1
ATOM 637 C CA . ASP A 1 81 ? 11.144 -3.733 -14.720 1.00 82.75 81 ASP A CA 1
ATOM 638 C C . ASP A 1 81 ? 12.268 -2.745 -14.344 1.00 82.75 81 ASP A C 1
ATOM 640 O O . ASP A 1 81 ? 13.212 -3.117 -13.646 1.00 82.75 81 ASP A O 1
ATOM 644 N N . SER A 1 82 ? 12.216 -1.495 -14.823 1.00 87.75 82 SER A N 1
ATOM 645 C CA . SER A 1 82 ? 13.265 -0.495 -14.575 1.00 87.75 82 SER A CA 1
ATOM 646 C C . SER A 1 82 ? 13.040 0.349 -13.319 1.00 87.75 82 SER A C 1
ATOM 648 O O . SER A 1 82 ? 13.920 1.124 -12.939 1.00 87.75 82 SER A O 1
ATOM 650 N N . LEU A 1 83 ? 11.890 0.186 -12.660 1.00 88.06 83 LEU A N 1
ATOM 651 C CA . LEU A 1 83 ? 11.524 0.947 -11.470 1.00 88.06 83 LEU A CA 1
ATOM 652 C C . LEU A 1 83 ? 12.432 0.605 -10.288 1.00 88.06 83 LEU A C 1
ATOM 654 O O . LEU A 1 83 ? 12.676 -0.561 -9.968 1.00 88.06 83 LEU A O 1
ATOM 658 N N . THR A 1 84 ? 12.877 1.633 -9.571 1.00 90.25 84 THR A N 1
ATOM 659 C CA . THR A 1 84 ? 13.495 1.431 -8.259 1.00 90.25 84 THR A CA 1
ATOM 660 C C . THR A 1 84 ? 12.457 0.927 -7.254 1.00 90.25 84 THR A C 1
ATOM 662 O O . THR A 1 84 ? 11.255 1.142 -7.412 1.00 90.25 84 THR A O 1
ATOM 665 N N . ASN A 1 85 ? 12.906 0.295 -6.164 1.00 89.19 85 ASN A N 1
ATOM 666 C CA . ASN A 1 85 ? 11.999 -0.182 -5.112 1.00 89.19 85 ASN A CA 1
ATOM 667 C C . ASN A 1 85 ? 11.077 0.931 -4.585 1.00 89.19 85 ASN A C 1
ATOM 669 O O . ASN A 1 85 ? 9.899 0.685 -4.339 1.00 89.19 85 ASN A O 1
ATOM 673 N N . LEU A 1 86 ? 11.608 2.148 -4.435 1.00 91.00 86 LEU A N 1
ATOM 674 C CA . LEU A 1 86 ? 10.845 3.306 -3.978 1.00 91.00 86 LEU A CA 1
ATOM 675 C C . LEU A 1 86 ? 9.745 3.682 -4.980 1.00 91.00 86 LEU A C 1
ATOM 677 O O . LEU A 1 86 ? 8.585 3.808 -4.598 1.00 91.00 86 LEU A O 1
ATOM 681 N N . GLU A 1 87 ? 10.093 3.810 -6.261 1.00 91.19 87 GLU A N 1
ATOM 682 C CA . GLU A 1 87 ? 9.137 4.152 -7.322 1.00 91.19 87 GLU A CA 1
ATOM 683 C C . GLU A 1 87 ? 8.082 3.063 -7.512 1.00 91.19 87 GLU A C 1
ATOM 685 O O . GLU A 1 87 ? 6.913 3.364 -7.750 1.00 91.19 87 GLU A O 1
ATOM 690 N N . TYR A 1 88 ? 8.469 1.794 -7.390 1.00 92.56 88 TYR A N 1
ATOM 691 C CA . TYR A 1 88 ? 7.532 0.680 -7.434 1.00 92.56 88 TYR A CA 1
ATOM 692 C C . TYR A 1 88 ? 6.478 0.817 -6.329 1.00 92.56 88 TYR A C 1
ATOM 694 O O . TYR A 1 88 ? 5.280 0.829 -6.617 1.00 92.56 88 TYR A O 1
ATOM 702 N N . TRP A 1 89 ? 6.906 0.982 -5.074 1.00 91.94 89 TRP A N 1
ATOM 703 C CA . TRP A 1 89 ? 5.982 1.086 -3.943 1.00 91.94 89 TRP A CA 1
ATOM 704 C C . TRP A 1 89 ? 5.123 2.352 -3.984 1.00 91.94 89 TRP A C 1
ATOM 706 O O . TRP A 1 89 ? 3.926 2.267 -3.711 1.00 91.94 89 TRP A O 1
ATOM 716 N N . ASP A 1 90 ? 5.678 3.491 -4.401 1.00 91.94 90 ASP A N 1
ATOM 717 C CA . ASP A 1 90 ? 4.914 4.726 -4.611 1.00 91.94 90 ASP A CA 1
ATOM 718 C C . ASP A 1 90 ? 3.807 4.538 -5.669 1.00 91.94 90 ASP A C 1
ATOM 720 O O . ASP A 1 90 ? 2.634 4.836 -5.422 1.00 91.94 90 ASP 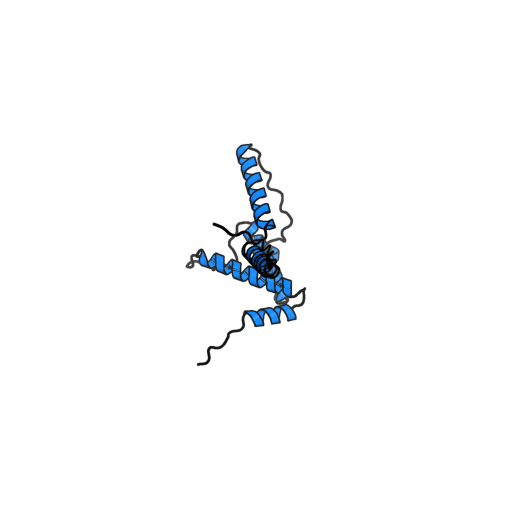A O 1
ATOM 724 N N . ASN A 1 91 ? 4.130 3.943 -6.825 1.00 91.75 91 ASN A N 1
ATOM 725 C CA . ASN A 1 91 ? 3.137 3.661 -7.867 1.00 91.75 91 ASN A CA 1
ATOM 726 C C . ASN A 1 91 ? 2.077 2.640 -7.410 1.00 91.75 91 ASN A C 1
ATOM 728 O O . ASN A 1 91 ? 0.899 2.782 -7.748 1.00 91.75 91 ASN A O 1
ATOM 732 N N . VAL A 1 92 ? 2.456 1.628 -6.623 1.00 93.38 92 VAL A N 1
ATOM 733 C CA . VAL A 1 92 ? 1.518 0.642 -6.059 1.00 93.38 92 VAL A CA 1
ATOM 734 C C . VAL A 1 92 ? 0.546 1.296 -5.071 1.00 93.38 92 VAL A C 1
ATOM 736 O O . VAL A 1 92 ? -0.655 1.024 -5.129 1.00 93.38 92 VAL A O 1
ATOM 739 N N . LEU A 1 93 ? 1.021 2.175 -4.184 1.00 93.12 93 LEU A N 1
ATOM 740 C CA . LEU A 1 93 ? 0.173 2.878 -3.211 1.00 93.12 93 LEU A CA 1
ATOM 741 C C . LEU A 1 93 ? -0.787 3.862 -3.898 1.00 93.12 93 LEU A C 1
ATOM 743 O O . LEU A 1 93 ? -1.969 3.939 -3.536 1.00 93.12 93 LEU A O 1
ATOM 747 N N . LYS A 1 94 ? -0.322 4.545 -4.951 1.00 91.75 94 LYS A N 1
ATOM 748 C CA . LYS A 1 94 ? -1.173 5.364 -5.831 1.00 91.75 94 LYS A CA 1
ATOM 749 C C . LYS A 1 94 ? -2.245 4.526 -6.519 1.00 91.75 94 LYS A C 1
ATOM 751 O O . LYS A 1 94 ? -3.420 4.899 -6.496 1.00 91.75 94 LYS A O 1
ATOM 756 N N . LEU A 1 95 ? -1.869 3.367 -7.064 1.00 91.56 95 LEU A N 1
ATOM 757 C CA . LEU A 1 95 ? -2.802 2.431 -7.688 1.00 91.56 95 LEU A CA 1
ATOM 758 C C . LEU A 1 95 ? -3.853 1.935 -6.688 1.00 91.56 95 LEU A C 1
ATOM 760 O O . LEU A 1 95 ? -5.044 2.003 -6.987 1.00 91.56 95 LEU A O 1
ATOM 764 N N . ARG A 1 96 ? -3.442 1.500 -5.491 1.00 92.94 96 ARG A N 1
ATOM 765 C CA . ARG A 1 96 ? -4.357 1.090 -4.412 1.00 92.94 96 ARG A CA 1
ATOM 766 C C . ARG A 1 96 ? -5.356 2.197 -4.089 1.00 92.94 96 ARG A C 1
ATOM 768 O O . ARG A 1 96 ? -6.559 1.959 -4.091 1.00 92.94 96 ARG A O 1
ATOM 775 N N . SER A 1 97 ? -4.871 3.418 -3.880 1.00 91.12 97 SER A N 1
ATOM 776 C CA . SER A 1 97 ? -5.716 4.575 -3.571 1.00 91.12 97 SER A CA 1
ATOM 777 C C . SER A 1 97 ? -6.720 4.881 -4.686 1.00 91.12 97 SER A C 1
ATOM 779 O O . SER A 1 97 ? -7.874 5.206 -4.410 1.00 91.12 97 SER A O 1
ATOM 781 N N . ALA A 1 98 ? -6.307 4.765 -5.952 1.00 88.50 98 ALA A N 1
ATOM 782 C CA . ALA A 1 98 ? -7.185 4.968 -7.101 1.00 88.50 98 ALA A CA 1
ATOM 783 C C . ALA A 1 98 ? -8.255 3.867 -7.226 1.00 88.50 98 ALA A C 1
ATOM 785 O O . ALA A 1 98 ? -9.412 4.174 -7.518 1.00 88.50 98 ALA A O 1
ATOM 786 N N . LEU A 1 99 ? -7.896 2.605 -6.962 1.00 89.31 99 LEU A N 1
ATOM 787 C CA . LEU A 1 99 ? -8.828 1.472 -6.961 1.00 89.31 99 LEU A CA 1
ATOM 788 C C . LEU A 1 99 ? -9.875 1.606 -5.849 1.00 89.31 99 LEU A C 1
ATOM 790 O O . LEU A 1 99 ? -11.071 1.535 -6.126 1.00 89.31 99 LEU A O 1
ATOM 794 N N . LEU A 1 100 ? -9.443 1.910 -4.621 1.00 88.81 100 LEU A N 1
ATOM 795 C CA . LEU A 1 100 ? -10.347 2.099 -3.483 1.00 88.81 100 LEU A CA 1
ATOM 796 C C . LEU A 1 100 ? -11.321 3.264 -3.706 1.00 88.81 100 LEU A C 1
ATOM 798 O O . LEU A 1 100 ? -12.507 3.136 -3.415 1.00 88.81 100 LEU A O 1
ATOM 802 N N . LYS A 1 101 ? -10.859 4.378 -4.293 1.00 87.94 101 LYS A N 1
ATOM 803 C CA . LYS A 1 101 ? -11.729 5.511 -4.665 1.00 87.94 101 LYS A CA 1
ATOM 804 C C . LYS A 1 101 ? -12.778 5.142 -5.714 1.00 87.94 101 LYS A C 1
ATOM 806 O O . LYS A 1 101 ? -13.870 5.701 -5.700 1.00 87.94 101 LYS A O 1
ATOM 811 N N . ARG A 1 102 ? -12.459 4.217 -6.626 1.00 85.25 102 ARG A N 1
ATOM 812 C CA . ARG A 1 102 ? -13.412 3.695 -7.618 1.00 85.25 102 ARG A CA 1
ATOM 813 C C . ARG A 1 102 ? -14.421 2.713 -7.004 1.00 85.25 102 ARG A C 1
ATOM 815 O O . ARG A 1 102 ? -15.442 2.444 -7.630 1.00 85.25 102 ARG A O 1
ATOM 822 N N . GLY A 1 103 ? -14.164 2.225 -5.789 1.00 84.25 103 GLY A N 1
ATOM 823 C CA . GLY A 1 103 ? -14.943 1.168 -5.146 1.00 84.25 103 GLY A CA 1
ATOM 824 C C . GLY A 1 103 ? -14.531 -0.239 -5.582 1.00 84.25 103 GLY A C 1
ATOM 825 O O . GLY A 1 103 ? -15.298 -1.178 -5.388 1.00 84.25 103 GLY A O 1
ATOM 826 N N . ASP A 1 104 ? -13.346 -0.387 -6.181 1.00 88.25 104 ASP A N 1
ATOM 827 C CA . ASP A 1 104 ? -12.791 -1.699 -6.499 1.00 88.25 104 ASP A CA 1
ATOM 828 C C . ASP A 1 104 ? -12.186 -2.367 -5.261 1.00 88.25 104 ASP A C 1
ATOM 830 O O . ASP A 1 104 ? -11.914 -1.736 -4.237 1.00 88.25 104 ASP A O 1
ATOM 834 N N . GLU A 1 105 ? -11.925 -3.665 -5.389 1.00 88.00 105 GLU A N 1
ATOM 835 C CA . GLU A 1 105 ? -11.231 -4.440 -4.370 1.00 88.00 105 GLU A CA 1
ATOM 836 C C . GLU A 1 105 ? -9.778 -3.979 -4.166 1.00 88.00 105 GLU A C 1
ATOM 838 O O . GLU A 1 105 ? -9.073 -3.583 -5.100 1.00 88.00 105 GLU A O 1
ATOM 843 N N . ASP A 1 106 ? -9.327 -4.068 -2.915 1.00 90.56 106 ASP A N 1
ATOM 844 C CA . ASP A 1 106 ? -7.965 -3.736 -2.512 1.00 90.56 106 ASP A CA 1
ATOM 845 C C . ASP A 1 106 ? -6.959 -4.755 -3.087 1.00 90.56 106 ASP A C 1
ATOM 847 O O . ASP A 1 106 ? -7.087 -5.949 -2.804 1.00 90.56 106 ASP A O 1
ATOM 851 N N . PRO A 1 107 ? -5.923 -4.319 -3.833 1.00 90.06 107 PRO A N 1
ATOM 852 C CA . PRO A 1 107 ? -4.904 -5.212 -4.388 1.00 90.06 107 PRO A CA 1
ATOM 853 C C . PRO A 1 107 ? -4.069 -5.957 -3.334 1.00 90.06 107 PRO A C 1
ATOM 855 O O . PRO A 1 107 ? -3.379 -6.914 -3.679 1.00 90.06 107 PRO A O 1
ATOM 858 N N . PHE A 1 108 ? -4.081 -5.528 -2.068 1.00 92.75 108 PHE A N 1
ATOM 859 C CA . PHE A 1 108 ? -3.352 -6.195 -0.980 1.00 92.75 108 PHE A CA 1
ATOM 860 C C . PHE A 1 108 ? -4.172 -7.266 -0.260 1.00 92.75 108 PHE A C 1
ATOM 862 O O . PHE A 1 108 ? -3.634 -8.012 0.561 1.00 92.75 108 PHE A O 1
ATOM 869 N N . VAL A 1 109 ? -5.466 -7.356 -0.558 1.00 92.31 109 VAL A N 1
ATOM 870 C CA . VAL A 1 109 ? -6.348 -8.377 -0.001 1.00 92.31 109 VAL A CA 1
ATOM 871 C C . VAL A 1 109 ? -6.240 -9.641 -0.857 1.00 92.31 109 VAL A C 1
ATOM 873 O O . VAL A 1 109 ? -6.172 -9.556 -2.083 1.00 92.31 109 VAL A O 1
ATOM 876 N N . PRO A 1 110 ? -6.197 -10.838 -0.249 1.00 88.31 110 PRO A N 1
ATOM 877 C CA . PRO A 1 110 ? -6.073 -12.070 -1.006 1.00 88.31 110 PRO A CA 1
ATOM 878 C C . PRO A 1 110 ? -7.315 -12.304 -1.875 1.00 88.31 110 PRO A C 1
ATOM 880 O O . PRO A 1 110 ? -8.435 -12.408 -1.377 1.00 88.31 110 PRO A O 1
ATOM 883 N N . GLN A 1 111 ? -7.084 -12.438 -3.180 1.00 86.62 111 GLN A N 1
ATOM 884 C CA . GLN A 1 111 ? -8.106 -12.708 -4.188 1.00 86.62 111 GLN A CA 1
ATOM 885 C C . GLN A 1 111 ? -7.903 -14.094 -4.805 1.00 86.62 111 GLN A C 1
ATOM 887 O O . GLN A 1 111 ? -6.778 -14.533 -5.050 1.00 86.62 111 GLN A O 1
ATOM 892 N N . GLY A 1 112 ? -9.000 -14.793 -5.094 1.00 84.12 112 GLY A N 1
ATOM 893 C CA . GLY A 1 112 ? -8.960 -16.036 -5.857 1.00 84.12 112 GLY A CA 1
ATOM 894 C C . GLY A 1 112 ? -10.247 -16.845 -5.763 1.00 84.12 112 GLY A C 1
ATOM 895 O O . GLY A 1 112 ? -11.017 -16.718 -4.820 1.00 84.12 112 GLY A O 1
ATOM 896 N N . ASN A 1 113 ? -10.447 -17.760 -6.713 1.00 82.25 113 ASN A N 1
ATOM 897 C CA . ASN A 1 113 ? -11.689 -18.539 -6.847 1.00 82.25 113 ASN A CA 1
ATOM 898 C C . ASN A 1 113 ? -12.050 -19.405 -5.621 1.00 82.25 113 ASN A C 1
ATOM 900 O O . ASN A 1 113 ? -13.167 -19.905 -5.533 1.00 82.25 113 ASN A O 1
ATOM 904 N N . LYS A 1 114 ? -11.102 -19.642 -4.707 1.00 86.94 114 LYS A N 1
ATOM 905 C CA . LYS A 1 114 ? -11.284 -20.441 -3.482 1.00 86.94 114 LYS A CA 1
ATOM 906 C C . LYS A 1 114 ? -10.947 -19.665 -2.207 1.00 86.94 114 LYS A C 1
ATOM 908 O O . LYS A 1 114 ? -10.811 -20.277 -1.152 1.00 86.94 114 LYS A O 1
ATOM 913 N N . VAL A 1 115 ? -10.762 -18.351 -2.306 1.00 85.25 115 VAL A N 1
ATOM 914 C CA . VAL A 1 115 ? -10.387 -17.506 -1.175 1.00 85.25 115 VAL A CA 1
ATOM 915 C C . VAL A 1 115 ? -11.499 -16.499 -0.949 1.00 85.25 115 VAL A C 1
ATOM 917 O O . VAL A 1 115 ? -11.808 -15.703 -1.826 1.00 85.25 115 VAL A O 1
ATOM 920 N N . ALA A 1 116 ? -12.109 -16.558 0.230 1.00 85.50 116 ALA A N 1
ATOM 921 C CA . ALA A 1 116 ? -13.015 -15.525 0.698 1.00 85.50 116 ALA A CA 1
ATOM 922 C C . ALA A 1 116 ? -12.235 -14.639 1.668 1.00 85.50 116 ALA A C 1
ATOM 924 O O . ALA A 1 116 ? -11.827 -15.107 2.733 1.00 85.50 116 ALA A O 1
ATOM 925 N N . ALA A 1 117 ? -12.003 -13.386 1.281 1.00 88.44 117 ALA A N 1
ATOM 926 C CA . ALA A 1 117 ? -11.343 -12.419 2.141 1.00 88.44 117 ALA A CA 1
ATOM 927 C C . ALA A 1 117 ? -12.157 -12.213 3.424 1.00 88.44 117 ALA A C 1
ATOM 929 O O . ALA A 1 117 ? -13.364 -11.962 3.393 1.00 88.44 117 ALA A O 1
ATOM 930 N N . THR A 1 118 ? -11.493 -12.330 4.567 1.00 90.75 118 THR A N 1
ATOM 931 C CA . THR A 1 118 ? -12.091 -12.063 5.874 1.00 90.75 118 THR A CA 1
ATOM 932 C C . THR A 1 118 ? -11.872 -10.605 6.267 1.00 90.75 118 THR A C 1
ATOM 934 O O . THR A 1 118 ? -10.955 -9.947 5.780 1.00 90.75 118 THR A O 1
ATOM 937 N N . ALA A 1 119 ? -12.653 -10.091 7.221 1.00 89.31 119 ALA A N 1
ATOM 938 C CA . ALA A 1 119 ? -12.437 -8.744 7.763 1.00 89.31 119 ALA A CA 1
ATOM 939 C C . ALA A 1 119 ? -11.010 -8.545 8.323 1.00 89.31 119 ALA A C 1
ATOM 941 O O . ALA A 1 119 ? -10.454 -7.450 8.253 1.00 89.31 119 ALA A O 1
ATOM 942 N N . ALA A 1 120 ? -10.391 -9.613 8.839 1.00 88.94 120 ALA A N 1
ATOM 943 C CA . ALA A 1 120 ? -9.011 -9.577 9.310 1.00 88.94 120 ALA A CA 1
ATOM 944 C C . ALA A 1 120 ? -8.002 -9.369 8.168 1.00 88.94 120 ALA A C 1
ATOM 946 O O . ALA A 1 120 ? -6.947 -8.779 8.397 1.00 88.94 120 ALA A O 1
ATOM 947 N N . ASP A 1 121 ? -8.309 -9.827 6.955 1.00 90.31 121 ASP A N 1
ATOM 948 C CA . ASP A 1 121 ? -7.436 -9.655 5.793 1.00 90.31 121 ASP A CA 1
ATOM 949 C C . ASP A 1 121 ? -7.441 -8.204 5.315 1.00 90.31 121 ASP A C 1
ATOM 951 O O . ASP A 1 121 ? -6.373 -7.652 5.071 1.00 90.31 121 ASP A O 1
ATOM 955 N N . TYR A 1 122 ? -8.603 -7.543 5.310 1.00 90.44 122 TYR A N 1
ATOM 956 C CA . TYR A 1 122 ? -8.698 -6.101 5.048 1.00 90.44 122 TYR A CA 1
ATOM 957 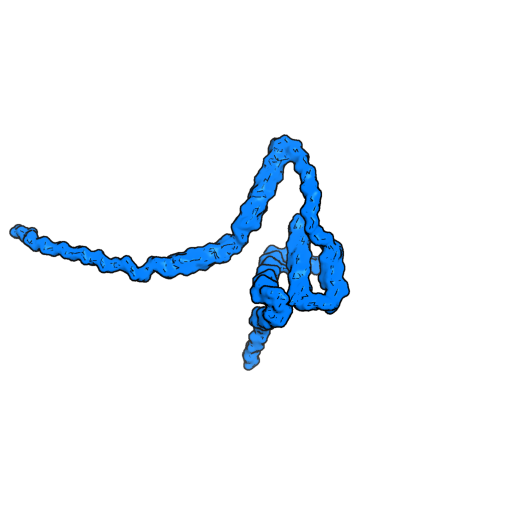C C . TYR A 1 122 ? -7.928 -5.273 6.086 1.00 90.44 122 TYR A C 1
ATOM 959 O O . TYR A 1 122 ? -7.187 -4.362 5.727 1.00 90.44 122 TYR A O 1
ATOM 967 N N . ALA A 1 123 ? -8.031 -5.619 7.374 1.00 89.19 123 ALA A N 1
ATOM 968 C CA . ALA A 1 123 ? -7.279 -4.928 8.424 1.00 89.19 123 ALA A CA 1
ATOM 969 C C . ALA A 1 123 ? -5.756 -5.106 8.269 1.00 89.19 123 ALA A C 1
ATOM 971 O O . ALA A 1 123 ? -4.983 -4.175 8.498 1.00 89.19 123 ALA A O 1
ATOM 972 N N . LYS A 1 124 ? -5.306 -6.301 7.866 1.00 91.62 124 LYS A N 1
ATOM 973 C CA . LYS A 1 124 ? -3.888 -6.563 7.579 1.00 91.62 124 LYS A CA 1
ATOM 974 C C . LYS A 1 124 ? -3.421 -5.843 6.317 1.00 91.62 124 LYS A C 1
ATOM 976 O O . LYS A 1 124 ? -2.321 -5.300 6.334 1.00 91.62 124 LYS A O 1
ATOM 981 N N . ALA A 1 125 ? -4.234 -5.826 5.264 1.00 92.00 125 ALA A N 1
ATOM 982 C CA . ALA A 1 125 ? -3.950 -5.111 4.024 1.00 92.00 125 ALA A CA 1
ATOM 983 C C . ALA A 1 125 ? -3.752 -3.613 4.286 1.00 92.00 125 ALA A C 1
ATOM 985 O O . ALA A 1 125 ? -2.754 -3.039 3.849 1.00 92.00 125 ALA A O 1
ATOM 986 N N . GLU A 1 126 ? -4.626 -3.013 5.099 1.00 92.62 126 GLU A N 1
ATOM 987 C CA . GLU A 1 126 ? -4.477 -1.620 5.519 1.00 92.62 126 GLU A CA 1
ATOM 988 C C . GLU A 1 126 ? -3.187 -1.405 6.308 1.00 92.62 126 GLU A C 1
ATOM 990 O O . GLU A 1 126 ? -2.398 -0.531 5.964 1.00 92.62 126 GLU A O 1
ATOM 995 N N . LYS A 1 127 ? -2.896 -2.269 7.288 1.00 91.56 127 LYS A N 1
ATOM 996 C CA . LYS A 1 127 ? -1.651 -2.185 8.060 1.00 91.56 127 LYS A CA 1
ATOM 997 C C . LYS A 1 127 ? -0.406 -2.243 7.170 1.00 91.56 127 LYS A C 1
ATOM 999 O O . LYS A 1 127 ? 0.549 -1.507 7.411 1.00 91.56 127 LYS A O 1
ATOM 1004 N N . VAL A 1 128 ? -0.394 -3.119 6.164 1.00 91.62 128 VAL A N 1
ATOM 1005 C CA . VAL A 1 128 ? 0.713 -3.213 5.200 1.00 91.62 128 VAL A CA 1
ATOM 1006 C C . VAL A 1 128 ? 0.849 -1.909 4.424 1.00 91.62 128 VAL A C 1
ATOM 1008 O O . VAL A 1 128 ? 1.953 -1.379 4.338 1.00 91.62 128 VAL A O 1
ATOM 1011 N N . ALA A 1 129 ? -0.251 -1.363 3.909 1.00 93.19 129 ALA A N 1
ATOM 1012 C CA . ALA A 1 129 ? -0.213 -0.113 3.165 1.00 93.19 129 ALA A CA 1
ATOM 1013 C C . ALA A 1 129 ? 0.265 1.070 4.012 1.00 93.19 129 ALA A C 1
ATOM 1015 O O . ALA A 1 129 ? 1.108 1.829 3.546 1.00 93.19 129 ALA A O 1
ATOM 1016 N N . THR A 1 130 ? -0.196 1.191 5.261 1.00 92.62 130 THR A N 1
ATOM 1017 C CA . THR A 1 130 ? 0.276 2.227 6.191 1.00 92.62 130 THR A CA 1
ATOM 1018 C C . THR A 1 130 ? 1.780 2.106 6.432 1.00 92.62 130 THR A C 1
ATOM 1020 O O . THR A 1 130 ? 2.511 3.081 6.298 1.00 92.62 130 THR A O 1
ATOM 1023 N N . ILE A 1 131 ? 2.272 0.895 6.718 1.00 91.50 131 ILE A N 1
ATOM 1024 C CA . ILE A 1 131 ? 3.702 0.639 6.949 1.00 91.50 131 ILE A CA 1
ATOM 1025 C C . ILE A 1 131 ? 4.537 0.988 5.714 1.00 91.50 131 ILE A C 1
ATOM 1027 O O . ILE A 1 131 ? 5.636 1.518 5.861 1.00 91.50 131 ILE A O 1
ATOM 1031 N N . MET A 1 132 ? 4.041 0.672 4.516 1.00 92.62 132 MET A N 1
ATOM 1032 C CA . MET A 1 132 ? 4.713 0.988 3.254 1.00 92.62 132 MET A CA 1
ATOM 1033 C C . MET A 1 132 ? 4.727 2.489 2.983 1.00 92.62 132 MET A C 1
ATOM 1035 O O . MET A 1 132 ? 5.783 3.013 2.643 1.00 92.62 132 MET A O 1
ATOM 1039 N N . GLN A 1 133 ? 3.605 3.180 3.201 1.00 92.38 133 GLN A N 1
ATOM 1040 C CA . GLN A 1 133 ? 3.519 4.633 3.062 1.00 92.38 133 GLN A CA 1
ATOM 1041 C C . GLN A 1 133 ? 4.512 5.329 3.995 1.00 92.38 133 GLN A C 1
ATOM 1043 O O . GLN A 1 133 ? 5.312 6.135 3.538 1.00 92.38 133 GLN A O 1
ATOM 1048 N N . GLU A 1 134 ? 4.568 4.926 5.267 1.00 90.75 134 GLU A N 1
ATOM 1049 C CA . GLU A 1 134 ? 5.558 5.457 6.207 1.00 90.75 134 GLU A CA 1
ATOM 1050 C C . GLU A 1 134 ? 6.998 5.253 5.722 1.00 90.75 134 GLU A C 1
ATOM 1052 O O . GLU A 1 134 ? 7.849 6.109 5.940 1.00 90.75 134 GLU A O 1
ATOM 1057 N N . MET A 1 135 ? 7.319 4.108 5.113 1.00 89.62 135 MET A N 1
ATOM 1058 C CA . MET A 1 135 ? 8.667 3.878 4.587 1.00 89.62 135 MET A CA 1
ATOM 1059 C C . MET A 1 135 ? 8.961 4.782 3.393 1.00 89.62 135 MET A C 1
ATOM 1061 O O . MET A 1 135 ? 10.050 5.343 3.339 1.00 89.62 135 MET A O 1
ATOM 1065 N N . VAL A 1 136 ? 8.008 4.956 2.472 1.00 90.56 136 VAL A N 1
ATOM 1066 C CA . VAL A 1 136 ? 8.139 5.884 1.337 1.00 90.56 136 VAL A CA 1
ATOM 1067 C C . VAL A 1 136 ? 8.363 7.312 1.843 1.00 90.56 136 VAL A C 1
ATOM 1069 O O . VAL A 1 136 ? 9.321 7.958 1.421 1.00 90.56 136 VAL A O 1
ATOM 1072 N N . ASP A 1 137 ? 7.562 7.757 2.812 1.00 90.19 137 ASP A N 1
ATOM 1073 C CA . ASP A 1 137 ? 7.635 9.109 3.374 1.00 90.19 137 ASP A CA 1
ATOM 1074 C C . ASP A 1 137 ? 8.969 9.354 4.099 1.00 90.19 137 ASP A C 1
ATOM 1076 O O . ASP A 1 137 ? 9.622 10.373 3.881 1.00 90.19 137 ASP A O 1
ATOM 1080 N N . ASN A 1 138 ? 9.426 8.390 4.908 1.00 88.38 138 ASN A N 1
ATOM 1081 C CA . ASN A 1 138 ? 10.703 8.478 5.629 1.00 88.38 138 ASN A CA 1
ATOM 1082 C C . ASN A 1 138 ? 11.935 8.377 4.716 1.00 88.38 138 ASN A C 1
ATOM 1084 O O . ASN A 1 138 ? 13.048 8.639 5.167 1.00 88.38 138 ASN A O 1
ATOM 1088 N N . SER A 1 139 ? 11.765 7.952 3.462 1.00 87.25 139 SER A N 1
ATOM 1089 C CA . SER A 1 139 ? 12.881 7.791 2.525 1.00 87.25 139 SER A CA 1
ATOM 1090 C C . SER A 1 139 ? 13.275 9.090 1.830 1.00 87.25 139 SER A C 1
ATOM 1092 O O . SER A 1 139 ? 14.319 9.116 1.188 1.00 87.25 139 SER A O 1
ATOM 1094 N N . GLU A 1 140 ? 12.455 10.146 1.920 1.00 86.69 140 GLU A N 1
ATOM 1095 C CA . GLU A 1 140 ? 12.705 11.474 1.327 1.00 86.69 140 GLU A CA 1
ATOM 1096 C C . GLU A 1 140 ? 13.137 11.444 -0.159 1.00 86.69 140 GLU A C 1
ATOM 1098 O O . GLU A 1 140 ? 13.830 12.337 -0.643 1.00 86.69 140 GLU A O 1
ATOM 1103 N N . GLY A 1 141 ? 12.726 10.418 -0.912 1.00 84.50 141 GLY A N 1
ATOM 1104 C CA . GLY A 1 141 ? 13.106 10.254 -2.318 1.00 84.50 141 GLY A CA 1
ATOM 1105 C C . GLY A 1 141 ? 14.372 9.425 -2.579 1.00 84.50 141 GLY A C 1
ATOM 1106 O O . GLY A 1 141 ? 14.700 9.223 -3.745 1.00 84.50 141 GLY A O 1
ATOM 1107 N N . ASP A 1 142 ? 15.072 8.916 -1.555 1.00 88.94 142 ASP A N 1
ATOM 1108 C CA . ASP A 1 142 ? 16.265 8.068 -1.719 1.00 88.94 142 ASP A CA 1
ATOM 1109 C C . ASP A 1 142 ? 15.913 6.560 -1.710 1.00 88.94 142 ASP A C 1
ATOM 1111 O O . ASP A 1 142 ? 15.503 6.011 -0.676 1.00 88.94 142 ASP A O 1
ATOM 1115 N N . PRO A 1 143 ? 16.127 5.831 -2.827 1.00 89.31 143 PRO A N 1
ATOM 1116 C CA . PRO A 1 143 ? 15.861 4.394 -2.906 1.00 89.31 143 PRO A CA 1
ATOM 1117 C C . PRO A 1 143 ? 16.683 3.530 -1.938 1.00 89.31 143 PRO A C 1
ATOM 1119 O O . PRO A 1 143 ? 16.228 2.455 -1.536 1.00 89.31 143 PRO A O 1
ATOM 1122 N N . ASN A 1 144 ? 17.889 3.960 -1.555 1.00 90.12 144 ASN A N 1
ATOM 1123 C CA . ASN A 1 144 ? 18.744 3.199 -0.640 1.00 90.12 144 ASN A CA 1
ATOM 1124 C C . ASN A 1 144 ? 18.250 3.307 0.804 1.00 90.12 144 ASN A C 1
ATOM 1126 O O . ASN A 1 144 ? 18.301 2.326 1.550 1.00 90.12 144 ASN A O 1
ATOM 1130 N N . VAL A 1 145 ? 17.743 4.479 1.195 1.00 89.25 145 VAL A N 1
ATOM 1131 C CA . VAL A 1 145 ? 17.121 4.684 2.510 1.00 89.25 145 VAL A CA 1
ATOM 1132 C C . VAL A 1 145 ? 15.861 3.832 2.623 1.00 89.25 145 VAL A C 1
ATOM 1134 O O . VAL A 1 145 ? 15.712 3.108 3.609 1.00 89.25 145 VAL A O 1
ATOM 1137 N N . PHE A 1 146 ? 15.036 3.803 1.571 1.00 91.06 146 PHE A N 1
ATOM 1138 C CA . PHE A 1 146 ? 13.863 2.930 1.506 1.00 91.06 146 PHE A CA 1
ATOM 1139 C C . PHE A 1 146 ? 14.226 1.460 1.706 1.00 91.06 146 PHE A C 1
ATOM 1141 O O . PHE A 1 146 ? 13.616 0.762 2.517 1.00 91.06 146 PHE A O 1
ATOM 1148 N N . LEU A 1 147 ? 15.251 0.981 0.996 1.00 88.00 147 LEU A N 1
ATOM 1149 C CA . LEU A 1 147 ? 15.699 -0.403 1.111 1.00 88.00 147 LEU A CA 1
ATOM 1150 C C . LEU A 1 147 ? 16.192 -0.731 2.528 1.00 88.00 147 LEU A C 1
ATOM 1152 O O . LEU A 1 147 ? 15.867 -1.796 3.055 1.00 88.00 147 LEU A O 1
ATOM 1156 N N . ASN A 1 148 ? 16.936 0.177 3.159 1.00 88.12 148 ASN A N 1
ATOM 1157 C CA . ASN A 1 148 ? 17.411 0.001 4.531 1.00 88.12 148 ASN A CA 1
ATOM 1158 C C . ASN A 1 148 ? 16.250 -0.054 5.533 1.00 88.12 148 ASN A C 1
ATOM 1160 O O . ASN A 1 148 ? 16.229 -0.923 6.408 1.00 88.12 148 ASN A O 1
ATOM 1164 N N . GLU A 1 149 ? 15.265 0.834 5.393 1.00 86.88 149 GLU A N 1
ATOM 1165 C CA . GLU A 1 149 ? 14.059 0.852 6.223 1.00 86.88 149 GLU A CA 1
ATOM 1166 C C . GLU A 1 149 ? 13.227 -0.421 6.051 1.00 86.88 149 GLU A C 1
ATOM 1168 O O . GLU A 1 149 ? 12.829 -1.051 7.038 1.00 86.88 149 GLU A O 1
ATOM 1173 N N . PHE A 1 150 ? 13.055 -0.862 4.807 1.00 89.19 150 PHE A N 1
ATOM 1174 C CA . PHE A 1 150 ? 12.381 -2.111 4.485 1.00 89.19 150 PHE A CA 1
ATOM 1175 C C . PHE A 1 150 ? 13.077 -3.307 5.141 1.00 89.19 150 PHE A C 1
ATOM 1177 O O . PHE A 1 150 ? 12.452 -4.077 5.871 1.00 89.19 150 PHE A O 1
ATOM 1184 N N . GLN A 1 151 ? 14.393 -3.435 4.963 1.00 86.44 151 GLN A N 1
ATOM 1185 C CA . GLN A 1 151 ? 15.175 -4.512 5.572 1.00 86.44 151 GLN A CA 1
ATOM 1186 C C . GLN A 1 151 ? 15.143 -4.467 7.102 1.00 86.44 151 GLN A C 1
ATOM 1188 O O . GLN A 1 151 ? 15.104 -5.516 7.745 1.00 86.44 151 GLN A O 1
ATOM 1193 N N . ARG A 1 152 ? 15.126 -3.271 7.702 1.00 85.50 152 ARG A N 1
ATOM 1194 C CA . ARG A 1 152 ? 15.010 -3.093 9.154 1.00 85.50 152 ARG A CA 1
ATOM 1195 C C . ARG A 1 152 ? 13.676 -3.614 9.685 1.00 85.50 152 ARG A C 1
ATOM 1197 O O . ARG A 1 152 ? 13.668 -4.277 10.719 1.00 85.50 152 ARG A O 1
ATOM 1204 N N . ARG A 1 153 ? 12.567 -3.328 8.993 1.00 83.06 153 ARG A N 1
ATOM 1205 C CA . ARG A 1 153 ? 11.211 -3.729 9.410 1.00 83.06 153 ARG A CA 1
ATOM 1206 C C . ARG A 1 153 ? 10.894 -5.198 9.107 1.00 83.06 153 ARG A C 1
ATOM 1208 O O . ARG A 1 153 ? 10.158 -5.818 9.866 1.00 83.06 153 ARG A O 1
ATOM 1215 N N . VAL A 1 154 ? 11.450 -5.754 8.028 1.00 79.75 154 VAL A N 1
ATOM 1216 C CA . VAL A 1 154 ? 11.176 -7.128 7.553 1.00 79.75 154 VAL A CA 1
ATOM 1217 C C . VAL A 1 154 ? 12.175 -8.157 8.105 1.00 79.75 154 VAL A C 1
ATOM 1219 O O . VAL A 1 154 ? 12.062 -9.347 7.824 1.00 79.75 154 VAL A O 1
ATOM 1222 N N . LYS A 1 155 ? 13.157 -7.732 8.912 1.00 69.44 155 LYS A N 1
ATOM 1223 C CA . LYS A 1 155 ? 14.218 -8.604 9.431 1.00 69.44 155 LYS A CA 1
ATOM 1224 C C . LYS A 1 155 ? 13.650 -9.834 10.150 1.00 69.44 155 LYS A C 1
ATOM 1226 O O . LYS A 1 155 ? 13.131 -9.734 11.260 1.00 69.44 155 LYS A O 1
ATOM 1231 N N . ASP A 1 156 ? 13.828 -10.998 9.529 1.00 57.38 156 ASP A N 1
ATOM 1232 C CA . ASP A 1 156 ? 13.530 -12.301 10.116 1.00 57.38 156 ASP A CA 1
ATOM 1233 C C . ASP A 1 156 ? 14.515 -12.565 11.265 1.00 57.38 156 ASP A C 1
ATOM 1235 O O . ASP A 1 156 ? 15.697 -12.869 11.062 1.00 57.38 156 ASP A O 1
ATOM 1239 N N . THR A 1 157 ? 14.065 -12.362 12.502 1.00 60.91 157 THR A N 1
ATOM 1240 C CA . THR A 1 157 ? 14.830 -12.766 13.679 1.00 60.91 157 THR A CA 1
ATOM 1241 C C . THR A 1 157 ? 14.819 -14.286 13.742 1.00 60.91 157 THR A C 1
ATOM 1243 O O . THR A 1 157 ? 13.878 -14.878 14.266 1.00 60.91 157 THR A O 1
ATOM 1246 N N . GLN A 1 158 ? 15.875 -14.914 13.223 1.00 59.53 158 GLN A N 1
ATOM 1247 C CA . GLN A 1 158 ? 16.094 -16.351 13.366 1.00 59.53 158 GLN A CA 1
ATOM 1248 C C . GLN A 1 158 ? 15.956 -16.737 14.845 1.00 59.53 158 GLN A C 1
ATOM 1250 O O . GLN A 1 158 ? 16.771 -16.334 15.682 1.00 59.53 158 GLN A O 1
ATOM 1255 N N . LEU A 1 159 ? 14.921 -17.513 15.174 1.00 57.06 159 LEU A N 1
ATOM 1256 C CA . LEU A 1 159 ? 14.823 -18.177 16.469 1.00 57.06 159 LEU A CA 1
ATOM 1257 C C . LEU A 1 159 ? 16.049 -19.087 16.593 1.00 57.06 159 LEU A C 1
ATOM 1259 O O . L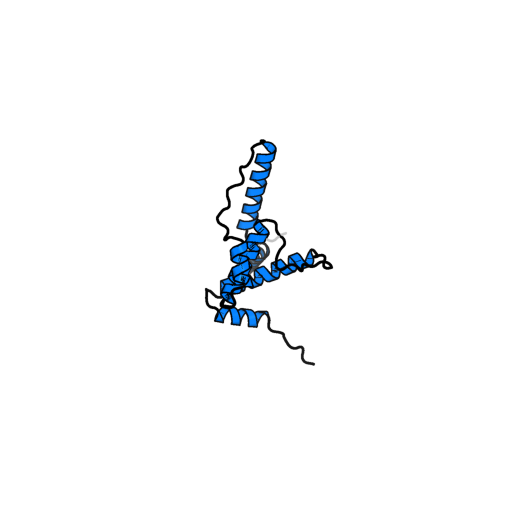EU A 1 159 ? 16.242 -19.983 15.767 1.00 57.06 159 LEU A O 1
ATOM 1263 N N . LYS A 1 160 ? 16.911 -18.833 17.587 1.00 60.38 160 LYS A N 1
ATOM 1264 C CA . LYS A 1 160 ? 18.010 -19.754 17.906 1.00 60.38 160 LYS A CA 1
ATOM 1265 C C . LYS A 1 160 ? 17.398 -21.139 18.140 1.00 60.38 160 LYS A C 1
ATOM 1267 O O . LYS A 1 160 ? 16.506 -21.263 18.976 1.00 60.38 160 LYS A O 1
ATOM 1272 N N . LYS A 1 161 ? 17.851 -22.117 17.351 1.00 57.00 161 LYS A N 1
ATOM 1273 C CA . LYS A 1 161 ? 17.488 -23.532 17.485 1.00 57.00 161 LYS A CA 1
ATOM 1274 C C . LYS A 1 161 ? 17.875 -24.077 18.852 1.00 57.00 161 LYS A C 1
ATOM 1276 O O . LYS A 1 161 ? 18.943 -23.658 19.356 1.00 57.00 161 LYS A O 1
#

Foldseek 3Di:
DDDDDDDDDDDDDDDDPDPVVVVVVVVVVVVPDPPVVVVVVVVVVVVVVVVCVVVVPDDPPPPDPCLPDLVVLCCCLPPPPPDQPLRNLVSLLSSQVVCVVVVHDGPQADDDPPDDGDPVSVVVSVVVSVLSVVLSVVCVPPSVSSVVSVCVVPPDPPDDD

Mean predicted aligned error: 17.47 Å

pLDDT: mean 73.17, std 18.36, range [34.28, 93.38]

Nearest PDB structures (foldseek):
  3nrh-assembly1_B-2  TM=3.537E-01  e=9.094E+00  Bacteroides fragilis YCH46

Secondary structure (DSSP, 8-state):
---------------S-SHHHHHHHHHHHHHH-S-HHHHHHHHHHHHHHHHHHHHT-------------HHHHHHHHHH-TT--HHHHHHHHHHHHHHHHHHTPPPTTS--STT----HHHHHHHHHHHHHHHHHHHHTTT-HHHHHHHHHHHH-------

Solvent-accessible surface area (backbone atoms only — not comparable to full-atom values): 10119 Å² total; per-residue (Å²): 136,82,89,87,79,92,80,88,80,84,84,87,83,88,88,86,80,61,71,66,57,53,52,53,50,52,51,52,49,61,74,66,53,64,58,62,66,60,56,53,50,54,52,52,52,52,53,52,52,51,50,28,68,73,69,69,51,82,76,71,77,75,74,74,70,86,64,75,54,65,69,58,46,48,47,47,70,75,68,50,85,82,59,51,75,47,58,43,51,53,49,47,53,51,44,43,54,55,33,49,74,73,68,46,78,60,83,69,38,69,79,52,102,88,50,79,72,49,76,68,41,52,56,49,31,50,52,50,50,53,55,50,50,52,40,56,64,75,19,78,85,39,53,66,51,28,51,52,51,50,51,66,75,65,58,80,76,76,75,83,127

Sequence (161 aa):
MAEEKLNNEQTVDNSTDTSLDYIEAIKTLKETTVEKSAYDSLRAENKKLLQSLVNGETIEPQNKVLSEDIDTLRKRVLTDDSLTNLEYWDNVLKLRSALLKRGDEDPFVPQGNKVAATAADYAKAEKVATIMQEMVDNSEGDPNVFLNEFQRRVKDTQLKK

Radius of gyration: 26.74 Å; Cα contacts (8 Å, |Δi|>4): 67; chains: 1; bounding box: 53×54×96 Å